Protein AF-A0A412XEL5-F1 (afdb_monomer_lite)

Sequence (150 aa):
MKSIFSIDGFTFKEAFLLFCLEKEIIESDLEYSKDENVHEGKEQWFIFWKKNINELLVQLVPTEKLSIEKLDKKILCSEIEEEIINLNTNWKYIVLQRCAEFMPYDWFCLNCIENKDAALFNKANPNLKLDQYSKDLTLNKIASFLNIEY

Radius of gyration: 16.28 Å; chains: 1; bounding box: 40×38×40 Å

Secondary structure (DSSP, 8-state):
-----EETTEEHHHHHHHHHHHHHHHHHHHHHTTTSTTHHHHHHHHHHHHHHHHHHHHHHSTTS---GGG--HHHHHHHHHHHTTTS---HHHHHHHHHHH--TT-HHHHHTS-SSSHHHHTTS-TT----HHHHHHHHHHHHHHHT---

Structure (mmCIF, N/CA/C/O backbone):
data_AF-A0A412XEL5-F1
#
_entry.id   AF-A0A412XEL5-F1
#
loop_
_atom_site.group_PDB
_atom_site.id
_atom_site.type_symbol
_atom_site.label_atom_id
_atom_site.label_alt_id
_atom_site.label_comp_id
_atom_site.label_asym_id
_atom_site.label_entity_id
_atom_site.label_seq_id
_atom_site.pdbx_PDB_ins_code
_atom_site.Cartn_x
_atom_site.Cartn_y
_atom_site.Cartn_z
_atom_site.occupancy
_atom_site.B_iso_or_equiv
_atom_site.auth_seq_id
_atom_site.auth_comp_id
_atom_site.auth_asym_id
_atom_site.auth_atom_id
_atom_site.pdbx_PDB_model_num
ATOM 1 N N . MET A 1 1 ? -22.627 12.944 18.133 1.00 31.97 1 MET A N 1
ATOM 2 C CA . MET A 1 1 ? -22.117 11.805 17.342 1.00 31.97 1 MET A CA 1
ATOM 3 C C . MET A 1 1 ? -21.017 12.356 16.456 1.00 31.97 1 MET A C 1
ATOM 5 O O . MET A 1 1 ? -21.300 13.269 15.691 1.00 31.97 1 MET A O 1
ATOM 9 N N . LYS A 1 2 ? -19.758 11.953 16.674 1.00 29.72 2 LYS A N 1
ATOM 10 C CA . LYS A 1 2 ? -18.619 12.469 15.900 1.00 29.72 2 LYS A CA 1
ATOM 11 C C . LYS A 1 2 ? -18.792 12.016 14.451 1.00 29.72 2 LYS A C 1
ATOM 13 O O . LYS A 1 2 ? -18.905 10.822 14.207 1.00 29.72 2 LYS A O 1
ATOM 18 N N . SER A 1 3 ? -18.858 12.978 13.536 1.00 35.22 3 SER A N 1
ATOM 19 C CA . SER A 1 3 ? -18.716 12.755 12.099 1.00 35.22 3 SER A CA 1
ATOM 20 C C . SER A 1 3 ? -17.398 12.019 11.884 1.00 35.22 3 SER A C 1
ATOM 22 O O . SER A 1 3 ? -16.337 12.623 12.027 1.00 35.22 3 SER A O 1
ATOM 24 N N . ILE A 1 4 ? -17.458 10.712 11.633 1.00 44.19 4 ILE A N 1
ATOM 25 C CA . ILE A 1 4 ? -16.297 9.957 11.177 1.00 44.19 4 ILE A CA 1
ATOM 26 C C . ILE A 1 4 ? -16.110 10.403 9.737 1.00 44.19 4 ILE A C 1
ATOM 28 O O . ILE A 1 4 ? -16.844 10.000 8.837 1.00 44.19 4 ILE A O 1
ATOM 32 N N . PHE A 1 5 ? -15.215 11.365 9.565 1.00 49.47 5 PHE A N 1
ATOM 33 C CA . PHE A 1 5 ? -14.766 11.802 8.262 1.00 49.47 5 PHE A CA 1
ATOM 34 C C . PHE A 1 5 ? -14.301 10.561 7.495 1.00 49.47 5 PHE A C 1
ATOM 36 O O . PHE A 1 5 ? -13.472 9.796 7.994 1.00 49.47 5 PHE A O 1
ATOM 43 N N . SER A 1 6 ? -14.921 10.323 6.342 1.00 53.69 6 SER A N 1
ATOM 44 C CA . SER A 1 6 ? -14.655 9.154 5.516 1.00 53.69 6 SER A CA 1
ATOM 45 C C . SER A 1 6 ? -14.038 9.564 4.189 1.00 53.69 6 SER A C 1
ATOM 47 O O . SER A 1 6 ? -14.316 10.649 3.677 1.00 53.69 6 SER A O 1
ATOM 49 N N . ILE A 1 7 ? -13.188 8.696 3.654 1.00 57.78 7 ILE A N 1
ATOM 50 C CA . ILE A 1 7 ? -12.596 8.813 2.323 1.00 57.78 7 ILE A CA 1
ATOM 51 C C . ILE A 1 7 ? -13.058 7.585 1.562 1.00 57.78 7 ILE A C 1
ATOM 53 O O . ILE A 1 7 ? -12.734 6.471 1.960 1.00 57.78 7 ILE A O 1
ATOM 57 N N . ASP A 1 8 ? -13.875 7.775 0.529 1.00 63.44 8 ASP A N 1
ATOM 58 C CA . ASP A 1 8 ? -14.404 6.683 -0.300 1.00 63.44 8 ASP A CA 1
ATOM 59 C C . ASP A 1 8 ? -15.040 5.528 0.505 1.00 63.44 8 ASP A C 1
ATOM 61 O O . ASP A 1 8 ? -14.931 4.358 0.150 1.00 63.44 8 ASP A O 1
ATOM 65 N N . GLY A 1 9 ? -15.711 5.858 1.616 1.00 69.00 9 GLY A N 1
ATOM 66 C CA . GLY A 1 9 ? -16.360 4.881 2.499 1.00 69.00 9 GLY A CA 1
ATOM 67 C C . GLY A 1 9 ? -15.462 4.276 3.585 1.00 69.00 9 GLY A C 1
ATOM 68 O O . GLY A 1 9 ?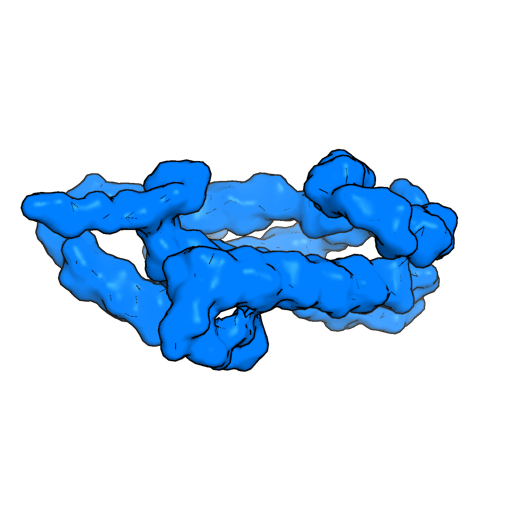 -15.974 3.541 4.424 1.00 69.00 9 GLY A O 1
ATOM 69 N N . PHE A 1 10 ? -14.174 4.624 3.625 1.00 76.56 10 PHE A N 1
ATOM 70 C CA . PHE A 1 10 ? -13.245 4.253 4.694 1.00 76.56 10 PHE A CA 1
ATOM 71 C C . PHE A 1 10 ? -13.187 5.300 5.793 1.00 76.56 10 PHE A C 1
ATOM 73 O O . PHE A 1 10 ? -13.214 6.498 5.524 1.00 76.56 10 PHE A O 1
ATOM 80 N N . THR A 1 11 ? -13.009 4.862 7.033 1.00 86.19 11 THR A N 1
ATOM 81 C CA . THR A 1 11 ? -12.502 5.721 8.105 1.00 86.19 11 THR A CA 1
ATOM 82 C C . THR A 1 11 ? -11.081 6.195 7.786 1.00 86.19 11 THR A C 1
ATOM 84 O O . THR A 1 11 ? -10.355 5.573 7.010 1.00 86.19 11 THR A O 1
ATOM 87 N N . PHE A 1 12 ? -10.633 7.280 8.420 1.00 87.38 12 PHE A N 1
ATOM 88 C CA . PHE A 1 12 ? -9.254 7.749 8.247 1.00 87.38 12 PHE A CA 1
ATOM 89 C C . PHE A 1 12 ? -8.203 6.689 8.577 1.00 87.38 12 PHE A C 1
ATOM 91 O O . PHE A 1 12 ? -7.226 6.575 7.847 1.00 87.38 12 PHE A O 1
ATOM 98 N N . LYS A 1 13 ? -8.406 5.880 9.622 1.00 89.00 13 LYS A N 1
ATOM 99 C CA . LYS A 1 13 ? -7.453 4.823 9.984 1.00 89.00 13 LYS A CA 1
ATOM 100 C C . LYS A 1 13 ? -7.381 3.737 8.922 1.00 89.00 13 LYS A C 1
ATOM 102 O O . LYS A 1 13 ? -6.284 3.325 8.558 1.00 89.00 13 LYS A O 1
ATOM 107 N N . GLU A 1 14 ? -8.525 3.315 8.387 1.00 90.25 14 GLU A N 1
ATOM 108 C CA . GLU A 1 14 ? -8.553 2.342 7.293 1.00 90.25 14 GLU A CA 1
ATOM 109 C C . GLU A 1 14 ? -7.921 2.913 6.018 1.00 90.25 14 GLU A C 1
ATOM 111 O O . GLU A 1 14 ? -7.159 2.212 5.360 1.00 90.25 14 GLU A O 1
ATOM 116 N N . ALA A 1 15 ? -8.157 4.192 5.704 1.00 90.38 15 ALA A N 1
ATOM 117 C CA . ALA A 1 15 ? -7.503 4.864 4.582 1.00 90.38 15 ALA A CA 1
ATOM 118 C C . ALA A 1 15 ? -5.978 4.950 4.778 1.00 90.38 15 ALA A C 1
ATOM 120 O O . ALA A 1 15 ? -5.213 4.675 3.859 1.00 90.38 15 ALA A O 1
ATOM 121 N N . PHE A 1 16 ? -5.514 5.272 5.989 1.00 93.19 16 PHE A N 1
ATOM 122 C CA . PHE A 1 16 ? -4.085 5.325 6.310 1.00 93.19 16 PHE A CA 1
ATOM 123 C C . PHE A 1 16 ? -3.439 3.946 6.230 1.00 93.19 16 PHE A C 1
AT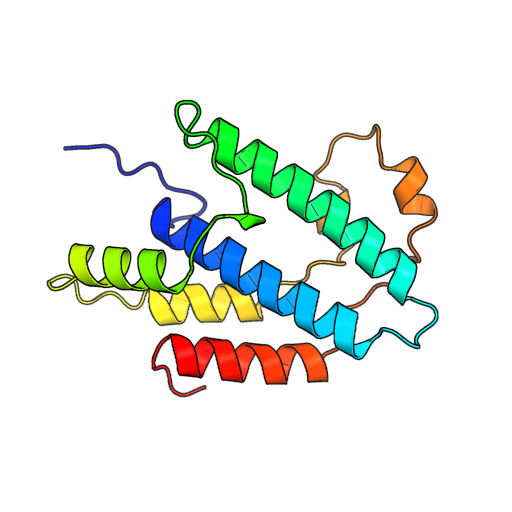OM 125 O O . PHE A 1 16 ? -2.330 3.817 5.712 1.00 93.19 16 PHE A O 1
ATOM 132 N N . LEU A 1 17 ? -4.138 2.911 6.698 1.00 95.75 17 LEU A N 1
ATOM 133 C CA . LEU A 1 17 ? -3.692 1.535 6.546 1.00 95.75 17 LEU A CA 1
ATOM 134 C C . LEU A 1 17 ? -3.610 1.153 5.066 1.00 95.75 17 LEU A C 1
ATOM 136 O O . LEU A 1 17 ? -2.600 0.588 4.655 1.00 95.75 17 LEU A O 1
ATOM 140 N N . LEU A 1 18 ? -4.621 1.495 4.265 1.00 94.81 18 LEU A N 1
ATOM 141 C CA . LEU A 1 18 ? -4.615 1.249 2.826 1.00 94.81 18 LEU A CA 1
ATOM 142 C C . LEU A 1 18 ? -3.399 1.904 2.158 1.00 94.81 18 LEU A C 1
ATOM 144 O O . LEU A 1 18 ? -2.680 1.214 1.443 1.00 94.81 18 LEU A O 1
ATOM 148 N N . PHE A 1 19 ? -3.086 3.167 2.468 1.00 94.75 19 PHE A N 1
ATOM 149 C CA . PHE A 1 19 ? -1.889 3.825 1.929 1.00 94.75 19 PHE A CA 1
ATOM 150 C C . PHE A 1 19 ? -0.595 3.089 2.299 1.00 94.75 19 PHE A C 1
ATOM 152 O O . PHE A 1 19 ? 0.297 2.959 1.463 1.00 94.75 19 PHE A O 1
ATOM 159 N N . CYS A 1 20 ? -0.473 2.571 3.525 1.00 97.50 20 CYS A N 1
ATOM 160 C CA . CYS A 1 20 ? 0.685 1.759 3.908 1.00 97.50 20 CYS A CA 1
ATOM 161 C C . CYS A 1 20 ? 0.806 0.483 3.064 1.00 97.50 20 CYS A C 1
ATOM 163 O O . CYS A 1 20 ? 1.909 0.098 2.689 1.00 97.50 20 CYS A O 1
ATOM 165 N N . LEU A 1 21 ? -0.311 -0.181 2.767 1.00 97.88 21 LEU A N 1
ATOM 166 C CA . LEU A 1 21 ? -0.318 -1.426 1.998 1.00 97.88 21 LEU A CA 1
ATOM 167 C C . LEU A 1 21 ? -0.084 -1.174 0.499 1.00 97.88 21 LEU A C 1
ATOM 169 O O . LEU A 1 21 ? 0.663 -1.911 -0.139 1.00 97.88 21 LEU A O 1
ATOM 173 N N . GLU A 1 22 ? -0.639 -0.095 -0.055 1.00 95.75 22 GLU A N 1
ATOM 174 C CA . GLU A 1 22 ? -0.349 0.371 -1.417 1.00 95.75 22 GLU A CA 1
ATOM 175 C C . GLU A 1 22 ? 1.132 0.727 -1.587 1.00 95.75 22 GLU A C 1
ATOM 177 O O . GLU A 1 22 ? 1.753 0.358 -2.587 1.00 95.75 22 GLU A O 1
ATOM 182 N N . LYS A 1 23 ? 1.726 1.382 -0.579 1.00 96.75 23 LYS A N 1
ATOM 183 C CA . LYS A 1 23 ? 3.164 1.654 -0.533 1.00 96.75 23 LYS A CA 1
ATOM 184 C C . LYS A 1 23 ? 3.976 0.359 -0.642 1.00 96.75 23 LYS A C 1
ATOM 186 O O . LYS A 1 23 ? 4.908 0.308 -1.438 1.00 96.75 23 LYS A O 1
ATOM 191 N N . GLU A 1 24 ? 3.604 -0.690 0.093 1.00 97.31 24 GLU A N 1
ATOM 192 C CA . GLU A 1 24 ? 4.298 -1.987 0.032 1.00 97.31 24 GLU A CA 1
ATOM 193 C C . GLU A 1 24 ? 4.215 -2.646 -1.348 1.00 97.31 24 GLU A C 1
ATOM 195 O O . GLU A 1 24 ? 5.192 -3.251 -1.791 1.00 97.31 24 GLU A O 1
ATOM 200 N N . ILE A 1 25 ? 3.086 -2.501 -2.050 1.00 97.19 25 ILE A N 1
ATOM 201 C CA . ILE A 1 25 ? 2.936 -2.977 -3.435 1.00 97.19 25 ILE A CA 1
ATOM 202 C C . ILE A 1 25 ? 3.938 -2.270 -4.350 1.00 97.19 25 ILE A C 1
ATOM 204 O O . ILE A 1 25 ? 4.634 -2.930 -5.120 1.00 97.19 25 ILE A O 1
ATOM 208 N N . ILE A 1 26 ? 4.048 -0.944 -4.244 1.00 95.56 26 ILE A N 1
ATOM 209 C CA . ILE A 1 26 ? 4.970 -0.155 -5.071 1.00 95.56 26 ILE A CA 1
ATOM 210 C C . ILE A 1 26 ? 6.428 -0.491 -4.736 1.00 95.56 26 ILE A C 1
ATOM 212 O O . ILE A 1 26 ? 7.233 -0.693 -5.640 1.00 95.56 26 ILE A O 1
ATOM 216 N N . GLU A 1 27 ? 6.783 -0.579 -3.453 1.00 96.75 27 GLU A N 1
ATOM 217 C CA . GLU A 1 27 ? 8.147 -0.906 -3.018 1.00 96.75 27 GLU A CA 1
ATOM 218 C C . GLU A 1 27 ? 8.573 -2.308 -3.461 1.00 96.75 27 GLU A C 1
ATOM 220 O O . GLU A 1 27 ? 9.700 -2.491 -3.927 1.00 96.75 27 GLU A O 1
ATOM 225 N N . SER A 1 28 ? 7.674 -3.294 -3.373 1.00 96.94 28 SER A N 1
ATOM 226 C CA . SER A 1 28 ? 7.966 -4.642 -3.862 1.00 96.94 28 SER A CA 1
ATOM 227 C C . SER A 1 28 ? 8.153 -4.676 -5.378 1.00 96.94 28 SER A C 1
ATOM 229 O O . SER A 1 28 ? 9.001 -5.422 -5.866 1.00 96.94 28 SER A O 1
ATOM 231 N N . ASP A 1 29 ? 7.374 -3.895 -6.126 1.00 95.75 29 ASP A N 1
ATOM 232 C CA . ASP A 1 29 ? 7.507 -3.808 -7.579 1.00 95.75 29 ASP A CA 1
ATOM 233 C C . ASP A 1 29 ? 8.804 -3.107 -8.003 1.00 95.75 29 ASP A C 1
ATOM 235 O O . ASP A 1 29 ? 9.475 -3.563 -8.928 1.00 95.75 29 ASP A O 1
ATOM 239 N N . LEU A 1 30 ? 9.204 -2.052 -7.287 1.00 95.12 30 LEU A N 1
ATOM 240 C CA . LEU A 1 30 ? 10.473 -1.358 -7.509 1.00 95.12 30 LEU A CA 1
ATOM 241 C C . LEU A 1 30 ? 11.680 -2.269 -7.296 1.00 95.12 30 LEU A C 1
ATOM 243 O O . LEU A 1 30 ? 12.597 -2.255 -8.116 1.00 95.12 30 LEU A O 1
ATOM 247 N N . GLU A 1 31 ? 11.679 -3.059 -6.219 1.00 96.25 31 GLU A N 1
ATOM 248 C CA . GLU A 1 31 ? 12.750 -4.025 -5.954 1.00 96.25 31 GLU A CA 1
ATOM 249 C C . GLU A 1 31 ? 12.792 -5.112 -7.032 1.00 96.25 31 GLU A C 1
ATOM 251 O O . GLU A 1 31 ? 13.871 -5.497 -7.484 1.00 96.25 31 GLU A O 1
ATOM 256 N N . TYR A 1 32 ? 11.623 -5.584 -7.475 1.00 94.50 32 TYR A N 1
ATOM 257 C CA . TYR A 1 32 ? 11.529 -6.591 -8.527 1.00 94.50 32 TYR A CA 1
ATOM 258 C C . TYR A 1 32 ? 12.075 -6.075 -9.863 1.00 94.50 32 TYR A C 1
ATOM 260 O O . TYR A 1 32 ? 12.805 -6.784 -10.551 1.00 94.50 32 TYR A O 1
ATOM 268 N N . SER A 1 33 ? 11.776 -4.822 -10.210 1.00 92.19 33 SER A N 1
ATOM 269 C CA . SER A 1 33 ? 12.141 -4.246 -11.502 1.00 92.19 33 SER A CA 1
ATOM 270 C C . SER A 1 33 ? 13.484 -3.507 -11.505 1.00 92.19 33 SER A C 1
ATOM 272 O O . SER A 1 33 ? 13.730 -2.749 -12.439 1.00 92.19 33 SER A O 1
ATOM 274 N N . LYS A 1 34 ? 14.332 -3.639 -10.477 1.00 93.00 34 LYS A N 1
ATOM 275 C CA . LYS A 1 34 ? 15.547 -2.812 -10.300 1.00 93.00 34 LYS A CA 1
ATOM 276 C C . LYS A 1 34 ? 16.548 -2.858 -11.457 1.00 93.00 34 LYS A C 1
ATOM 278 O O . LYS A 1 34 ? 17.227 -1.870 -11.719 1.00 93.00 34 LYS A O 1
ATOM 283 N N . ASP A 1 35 ? 16.604 -3.986 -12.158 1.00 89.62 35 ASP A N 1
ATOM 284 C CA . ASP A 1 35 ? 17.503 -4.207 -13.296 1.00 89.62 35 ASP A CA 1
ATOM 285 C C . ASP A 1 35 ? 16.804 -3.964 -14.651 1.00 89.62 35 ASP A C 1
ATOM 287 O O . ASP A 1 35 ? 17.396 -4.151 -15.717 1.00 89.62 35 ASP A O 1
ATOM 291 N N . GLU A 1 36 ? 15.535 -3.545 -14.634 1.00 86.94 36 GLU A N 1
ATOM 292 C CA . GLU A 1 36 ? 14.759 -3.247 -15.833 1.00 86.94 36 GLU A CA 1
ATOM 293 C C . GLU A 1 36 ? 14.914 -1.782 -16.257 1.00 86.94 36 GLU A C 1
ATOM 295 O O . GLU A 1 36 ? 15.019 -0.863 -15.444 1.00 86.94 36 GLU A O 1
ATOM 300 N N . ASN A 1 37 ? 14.809 -1.524 -17.561 1.00 84.81 37 ASN A N 1
ATOM 301 C CA . ASN A 1 37 ? 14.872 -0.172 -18.130 1.00 84.81 37 ASN A CA 1
ATOM 302 C C . ASN A 1 37 ? 13.696 0.747 -17.729 1.00 84.81 37 ASN A C 1
ATOM 304 O O . ASN A 1 37 ? 13.670 1.914 -18.121 1.00 84.81 37 ASN A O 1
ATOM 308 N N . VAL A 1 38 ? 12.716 0.228 -16.985 1.00 84.19 38 VAL A N 1
ATOM 309 C CA . VAL A 1 38 ? 11.555 0.969 -16.475 1.00 84.19 38 VAL A CA 1
ATOM 310 C C . VAL A 1 38 ? 11.721 1.438 -15.028 1.00 84.19 38 VAL A C 1
ATOM 312 O O . VAL A 1 38 ? 10.908 2.246 -14.576 1.00 84.19 38 VAL A O 1
ATOM 315 N N . HIS A 1 39 ? 12.752 0.970 -14.311 1.00 88.69 39 HIS A N 1
ATOM 316 C CA . HIS A 1 39 ? 12.923 1.216 -12.876 1.00 88.69 39 HIS A CA 1
ATOM 317 C C . HIS A 1 39 ? 12.917 2.704 -12.516 1.00 88.69 39 HIS A C 1
ATOM 319 O O . HIS A 1 39 ? 12.125 3.128 -11.680 1.00 88.69 39 HIS A O 1
ATOM 325 N N . GLU A 1 40 ? 13.726 3.513 -13.206 1.00 86.31 40 GLU A N 1
ATOM 326 C CA . GLU A 1 40 ? 13.818 4.959 -12.959 1.00 86.31 40 GLU A CA 1
ATOM 327 C C . GLU A 1 40 ? 12.447 5.640 -13.098 1.00 86.31 40 GLU A C 1
ATOM 329 O O . GLU A 1 40 ? 12.064 6.472 -12.278 1.00 86.31 40 GLU A O 1
ATOM 334 N N . GLY A 1 41 ? 11.655 5.241 -14.099 1.00 83.69 41 GLY A N 1
ATOM 335 C CA . GLY A 1 41 ? 10.303 5.764 -14.289 1.00 83.69 41 GLY A CA 1
ATOM 336 C C . GLY A 1 41 ? 9.360 5.395 -13.141 1.00 83.69 41 GLY A C 1
ATOM 337 O O . GLY A 1 41 ? 8.604 6.248 -12.672 1.00 83.69 41 GLY A O 1
ATOM 338 N N . LYS A 1 42 ? 9.423 4.147 -12.658 1.00 88.62 42 LYS A N 1
ATOM 339 C CA . LYS A 1 42 ? 8.640 3.693 -11.499 1.00 88.62 42 LYS A CA 1
ATOM 340 C C . LYS A 1 42 ? 9.057 4.421 -10.219 1.00 88.62 42 LYS A C 1
ATOM 342 O O . LYS A 1 42 ? 8.194 4.781 -9.420 1.00 88.62 42 LYS A O 1
ATOM 347 N N . GLU A 1 43 ? 10.351 4.674 -10.034 1.00 89.62 43 GLU A N 1
ATOM 348 C CA . GLU A 1 43 ? 10.887 5.362 -8.856 1.00 89.62 43 GLU A CA 1
ATOM 349 C C . GLU A 1 43 ? 10.434 6.829 -8.816 1.00 89.62 43 GLU A C 1
ATOM 351 O O . GLU A 1 43 ? 9.919 7.298 -7.798 1.00 89.62 43 GLU A O 1
ATOM 356 N N . GLN A 1 44 ? 10.520 7.537 -9.949 1.00 84.75 44 GLN A N 1
ATOM 357 C CA . GLN A 1 44 ? 9.998 8.902 -10.078 1.00 84.75 44 GLN A CA 1
ATOM 358 C C . GLN A 1 44 ? 8.491 8.961 -9.811 1.00 84.75 44 GLN A C 1
ATOM 360 O O . GLN A 1 44 ? 8.021 9.848 -9.090 1.00 84.75 44 GLN A O 1
ATOM 365 N N . TRP A 1 45 ? 7.733 7.992 -10.334 1.00 8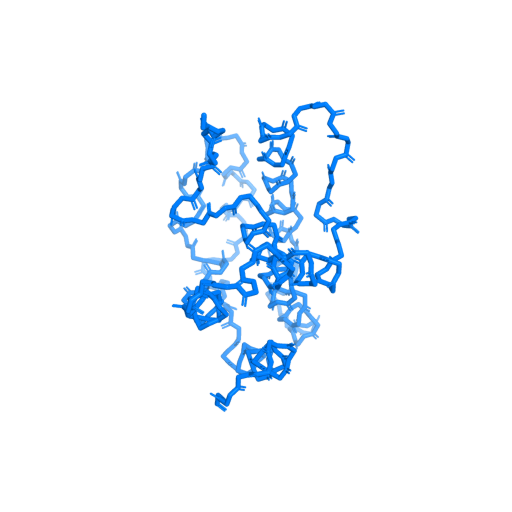6.12 45 TRP A N 1
ATOM 366 C CA . TRP A 1 45 ? 6.308 7.883 -10.038 1.00 86.12 45 TRP A CA 1
ATOM 367 C C . TRP A 1 45 ? 6.063 7.693 -8.535 1.00 86.12 45 TRP A C 1
ATOM 369 O O . TRP A 1 45 ? 5.216 8.375 -7.961 1.00 86.12 45 TRP A O 1
ATOM 379 N N . PHE A 1 46 ? 6.834 6.833 -7.863 1.00 90.69 46 PHE A N 1
ATOM 380 C CA . PHE A 1 46 ? 6.665 6.577 -6.432 1.00 90.69 46 PHE A CA 1
ATOM 381 C C . PHE A 1 46 ? 6.983 7.800 -5.567 1.00 90.69 46 PHE A C 1
ATOM 383 O O . PHE A 1 46 ? 6.235 8.109 -4.639 1.00 90.69 46 PHE A O 1
ATOM 390 N N . ILE A 1 47 ? 8.049 8.545 -5.882 1.00 88.69 47 ILE A N 1
ATOM 391 C CA . ILE A 1 47 ? 8.372 9.816 -5.209 1.00 88.69 47 ILE A CA 1
ATOM 392 C C . ILE A 1 47 ? 7.179 10.771 -5.282 1.00 88.69 47 ILE A C 1
ATOM 394 O O . ILE A 1 47 ? 6.789 11.386 -4.285 1.00 88.69 47 ILE A O 1
ATOM 398 N N . PHE A 1 48 ? 6.584 10.868 -6.464 1.00 83.88 48 PHE A N 1
ATOM 399 C CA . PHE A 1 48 ? 5.442 11.723 -6.709 1.00 83.88 48 PHE A CA 1
ATOM 400 C C . PHE A 1 48 ? 4.176 11.242 -5.980 1.00 83.88 48 PHE A C 1
ATOM 402 O O . PHE A 1 48 ? 3.518 12.036 -5.307 1.00 83.88 48 PHE A O 1
ATOM 409 N N . TRP A 1 49 ? 3.872 9.943 -6.020 1.00 88.81 49 TRP A N 1
ATOM 410 C CA . TRP A 1 49 ? 2.770 9.361 -5.252 1.00 88.81 49 TRP A CA 1
ATOM 411 C C . TRP A 1 49 ? 2.915 9.661 -3.757 1.00 88.81 49 TRP A C 1
ATOM 413 O O . TRP A 1 49 ? 1.980 10.164 -3.136 1.00 88.81 49 TRP A O 1
ATOM 423 N N . LYS A 1 50 ? 4.118 9.487 -3.189 1.00 91.12 50 LYS A N 1
ATOM 424 C CA . LYS A 1 50 ? 4.385 9.817 -1.781 1.00 91.12 50 LYS A CA 1
ATOM 425 C C . LYS A 1 50 ? 4.125 11.285 -1.470 1.00 91.12 50 LYS A C 1
ATOM 427 O O . LYS A 1 50 ? 3.592 11.591 -0.405 1.00 91.12 50 LYS A O 1
ATOM 432 N N . LYS A 1 51 ? 4.494 12.201 -2.370 1.00 87.38 51 LYS A N 1
ATOM 433 C CA . LYS A 1 51 ? 4.205 13.633 -2.217 1.00 87.38 51 LYS A CA 1
ATOM 434 C C . LYS A 1 51 ? 2.696 13.879 -2.134 1.00 87.38 51 LYS A C 1
ATOM 436 O O . LYS A 1 51 ? 2.262 14.493 -1.165 1.00 87.38 51 LYS A O 1
ATOM 441 N N . ASN A 1 52 ? 1.911 13.334 -3.063 1.00 85.06 52 ASN A N 1
ATOM 442 C CA . ASN A 1 52 ? 0.454 13.507 -3.066 1.00 85.06 52 ASN A CA 1
ATOM 443 C C . ASN A 1 52 ? -0.207 12.914 -1.819 1.00 85.06 52 ASN A C 1
ATOM 445 O O . ASN A 1 52 ? -1.052 13.562 -1.207 1.00 85.06 52 ASN A O 1
ATOM 449 N N . ILE A 1 53 ? 0.199 11.710 -1.402 1.00 88.81 53 ILE A N 1
ATOM 450 C CA . ILE A 1 53 ? -0.326 11.096 -0.177 1.00 88.81 53 ILE A CA 1
ATOM 451 C C . ILE A 1 53 ? 0.033 11.941 1.044 1.00 88.81 53 ILE A C 1
ATOM 453 O O . ILE A 1 53 ? -0.821 12.176 1.890 1.00 88.81 53 ILE A O 1
ATOM 457 N N . ASN A 1 54 ? 1.258 12.463 1.138 1.00 90.56 54 ASN A N 1
ATOM 458 C CA . ASN A 1 54 ? 1.636 13.356 2.234 1.00 90.56 54 ASN A CA 1
ATOM 459 C C . ASN A 1 54 ? 0.812 14.657 2.240 1.00 90.56 54 ASN A C 1
ATOM 461 O O . ASN A 1 54 ? 0.403 15.105 3.308 1.00 90.56 54 ASN A O 1
ATOM 465 N N . GLU A 1 55 ? 0.547 15.255 1.076 1.00 86.94 55 GLU A N 1
ATOM 466 C CA . GLU A 1 55 ? -0.324 16.434 0.959 1.00 86.94 55 GLU A CA 1
ATOM 467 C C . GLU A 1 55 ? -1.756 16.118 1.412 1.00 86.94 55 GLU A C 1
ATOM 469 O O . GLU A 1 55 ? -2.337 16.884 2.184 1.00 86.94 55 GLU A O 1
ATOM 474 N N . LEU A 1 56 ? -2.291 14.960 1.017 1.00 86.06 56 LEU A N 1
ATOM 475 C CA . LEU A 1 56 ? -3.594 14.481 1.466 1.00 86.06 56 LEU A CA 1
ATOM 476 C C . LEU A 1 56 ? -3.617 14.255 2.987 1.00 86.06 56 LEU A C 1
ATOM 478 O O . LEU A 1 56 ? -4.516 14.750 3.658 1.00 86.06 56 LEU A O 1
ATOM 482 N N . LEU A 1 57 ? -2.611 13.591 3.563 1.00 88.00 57 LEU A N 1
ATOM 483 C CA . LEU A 1 57 ? -2.506 13.378 5.014 1.00 88.00 57 LEU A CA 1
ATOM 484 C C . LEU A 1 57 ? -2.536 14.700 5.796 1.00 88.00 57 LEU A C 1
ATOM 486 O O . LEU A 1 57 ? -3.231 14.800 6.806 1.00 88.00 57 LEU A O 1
ATOM 490 N N . VAL A 1 58 ? -1.835 15.729 5.306 1.00 87.62 58 VAL A N 1
ATOM 491 C CA . VAL A 1 58 ? -1.852 17.073 5.905 1.00 87.62 58 VAL A CA 1
ATOM 492 C C . VAL A 1 58 ? -3.237 17.714 5.808 1.00 87.62 58 VAL A C 1
ATOM 494 O O . VAL A 1 58 ? -3.659 18.382 6.745 1.00 87.62 58 VAL A O 1
ATOM 497 N N . GLN A 1 59 ? -3.969 17.526 4.711 1.00 85.06 59 GLN A N 1
ATOM 498 C CA . GLN A 1 59 ? -5.332 18.059 4.588 1.00 85.06 59 GLN A CA 1
ATOM 499 C C . GLN A 1 59 ? -6.316 17.364 5.537 1.00 85.06 59 GLN A C 1
ATOM 501 O O . GLN A 1 59 ? -7.198 18.016 6.095 1.00 85.06 59 GLN A O 1
ATOM 506 N N . LEU A 1 60 ? -6.158 16.054 5.732 1.00 83.12 60 LEU A N 1
ATOM 507 C CA . LEU A 1 60 ? -7.039 15.246 6.575 1.00 83.12 60 LEU A CA 1
ATOM 508 C C . LEU A 1 60 ? -6.792 15.478 8.067 1.00 83.12 60 LEU A C 1
ATOM 510 O O . LEU A 1 60 ? -7.742 15.512 8.849 1.00 83.12 60 LEU A O 1
ATOM 514 N N . VAL A 1 61 ? -5.528 15.662 8.464 1.00 84.50 61 VAL A N 1
ATOM 515 C CA . VAL A 1 61 ? -5.135 15.895 9.862 1.00 84.50 61 VAL A CA 1
ATOM 516 C C . VAL A 1 61 ? -4.124 17.052 9.952 1.00 84.50 61 VAL A C 1
ATOM 518 O O . VAL A 1 61 ? -2.950 16.835 10.252 1.00 84.50 61 VAL A O 1
ATOM 521 N N . PRO A 1 62 ? -4.552 18.316 9.743 1.00 77.75 62 PRO A N 1
ATOM 522 C CA . PRO A 1 62 ? -3.638 19.464 9.618 1.00 77.75 62 PRO A CA 1
ATOM 523 C C . PRO A 1 62 ? -2.792 19.755 10.856 1.00 77.75 62 PRO A C 1
ATOM 525 O O . PRO A 1 62 ? -1.752 20.407 10.777 1.00 77.75 62 PRO A O 1
ATOM 528 N N . THR A 1 63 ? -3.259 19.311 12.020 1.00 77.81 63 THR A N 1
ATOM 529 C CA . THR A 1 63 ? -2.590 19.509 13.307 1.00 77.81 63 THR A CA 1
ATOM 530 C C . THR A 1 63 ? -1.447 18.531 13.542 1.00 77.81 63 THR A C 1
ATOM 532 O O . THR A 1 63 ? -0.627 18.761 14.430 1.00 77.81 63 THR A O 1
ATOM 535 N N . GLU A 1 64 ? -1.375 17.450 12.769 1.00 75.81 64 GLU A N 1
ATOM 536 C CA . GLU A 1 64 ? -0.356 16.424 12.915 1.00 75.81 64 GLU A CA 1
ATOM 537 C C . GLU A 1 64 ? 0.628 16.481 11.750 1.00 75.81 64 GLU A C 1
ATOM 539 O O . GLU A 1 64 ? 0.262 16.582 10.581 1.00 75.81 64 GLU A O 1
ATOM 544 N N . LYS A 1 65 ? 1.923 16.377 12.057 1.00 77.69 65 LYS A N 1
ATOM 545 C CA . LYS A 1 65 ? 2.968 16.282 11.031 1.00 77.69 65 LYS A CA 1
ATOM 546 C C . LYS A 1 65 ? 3.100 14.834 10.547 1.00 77.69 65 LYS A C 1
ATOM 548 O O . LYS A 1 65 ? 4.166 14.221 10.695 1.00 77.69 65 LYS A O 1
ATOM 553 N N . LEU A 1 66 ? 1.995 14.297 10.030 1.00 85.69 66 LEU A N 1
ATOM 554 C CA . LEU A 1 66 ? 1.921 12.958 9.457 1.00 85.69 66 LEU A CA 1
ATOM 555 C C . LEU A 1 66 ? 2.695 12.893 8.142 1.00 85.69 66 LEU A C 1
ATOM 557 O O . LEU A 1 66 ? 2.833 13.870 7.408 1.00 85.69 66 LEU A O 1
ATOM 561 N N . SER A 1 67 ? 3.240 11.714 7.875 1.00 91.94 67 SER A N 1
ATOM 562 C CA . SER A 1 67 ? 3.834 11.370 6.594 1.00 91.94 67 SER A CA 1
ATOM 563 C C . SER A 1 67 ? 3.676 9.877 6.374 1.00 91.94 67 SER A C 1
ATOM 565 O O . SER A 1 67 ? 3.778 9.115 7.334 1.00 91.94 67 SER A O 1
ATOM 567 N N . ILE A 1 68 ? 3.494 9.466 5.122 1.00 93.88 68 ILE A N 1
ATOM 568 C CA . ILE A 1 68 ? 3.396 8.059 4.726 1.00 93.88 68 ILE A CA 1
ATOM 569 C C . ILE A 1 68 ? 4.598 7.227 5.199 1.00 93.88 68 ILE A C 1
ATOM 571 O O . ILE A 1 68 ? 4.452 6.061 5.534 1.00 93.88 68 ILE A O 1
ATOM 575 N N . GLU A 1 69 ? 5.779 7.839 5.322 1.00 94.56 69 GLU A N 1
ATOM 576 C CA . GLU A 1 69 ? 6.992 7.173 5.822 1.00 94.56 69 GLU A CA 1
ATOM 577 C C . GLU A 1 69 ? 6.975 6.907 7.335 1.00 94.56 69 GLU A C 1
ATOM 579 O O . GLU A 1 69 ? 7.805 6.162 7.845 1.00 94.56 69 GLU A O 1
ATOM 584 N N . LYS A 1 70 ? 6.064 7.552 8.068 1.00 93.38 70 LYS A N 1
ATOM 585 C CA . LYS A 1 70 ? 5.948 7.454 9.528 1.00 93.38 70 LYS A CA 1
ATOM 586 C C . LYS A 1 70 ? 4.729 6.665 9.984 1.00 93.38 70 LYS A C 1
ATOM 588 O O . LYS A 1 70 ? 4.597 6.426 11.181 1.00 93.38 70 LYS A O 1
ATOM 593 N N . LEU A 1 71 ? 3.823 6.327 9.070 1.00 94.12 71 LEU A N 1
ATOM 594 C CA . LEU A 1 71 ? 2.671 5.504 9.399 1.00 94.12 71 LEU A CA 1
ATOM 595 C C . LEU A 1 71 ? 3.134 4.075 9.701 1.00 94.12 71 LEU A C 1
ATOM 597 O O . LEU A 1 71 ? 3.988 3.526 9.008 1.00 94.12 71 LEU A O 1
ATOM 601 N N . ASP A 1 72 ? 2.550 3.473 10.734 1.00 95.12 72 ASP A N 1
ATOM 602 C CA . ASP A 1 72 ? 2.815 2.090 11.116 1.00 95.12 72 ASP A CA 1
ATOM 603 C C . ASP A 1 72 ? 1.553 1.260 10.885 1.00 95.12 72 ASP A C 1
ATOM 605 O O . ASP A 1 72 ? 0.548 1.404 11.586 1.00 95.12 72 ASP A O 1
ATOM 609 N N . LYS A 1 73 ? 1.606 0.371 9.888 1.00 96.31 73 LYS A N 1
ATOM 610 C CA . LYS A 1 73 ? 0.467 -0.480 9.532 1.00 96.31 73 LYS A CA 1
ATOM 611 C C . LYS A 1 73 ? 0.020 -1.399 10.669 1.00 96.31 73 LYS A C 1
ATOM 613 O O . LYS A 1 73 ? -1.160 -1.725 10.732 1.00 96.31 73 LYS A O 1
ATOM 618 N N . LYS A 1 74 ? 0.924 -1.828 11.562 1.00 96.69 74 LYS A N 1
ATOM 619 C CA . LYS A 1 74 ? 0.576 -2.709 12.687 1.00 96.69 74 LYS A CA 1
ATOM 620 C C . LYS A 1 74 ? -0.226 -1.943 13.724 1.00 96.69 74 LYS A C 1
ATOM 622 O O . LYS A 1 74 ? -1.262 -2.443 14.140 1.00 96.69 74 LYS A O 1
ATOM 627 N N . ILE A 1 75 ? 0.226 -0.735 14.072 1.00 95.69 75 ILE A N 1
ATOM 628 C CA . ILE A 1 75 ? -0.486 0.152 15.003 1.00 95.69 75 ILE A CA 1
ATOM 629 C C . ILE A 1 75 ? -1.863 0.504 14.436 1.00 95.69 75 ILE A C 1
ATOM 631 O O . ILE A 1 75 ? -2.869 0.336 15.117 1.00 95.69 75 ILE A O 1
ATOM 635 N N . LEU A 1 76 ? -1.927 0.912 13.165 1.00 94.62 76 LEU A N 1
ATOM 636 C CA . LEU A 1 76 ? -3.197 1.231 12.506 1.00 94.62 76 LEU A CA 1
ATOM 637 C C . LEU A 1 76 ? -4.149 0.029 12.491 1.00 94.62 76 LEU A C 1
ATOM 639 O O . LEU A 1 76 ? -5.321 0.176 12.819 1.00 94.62 76 LEU A O 1
ATOM 643 N N . CYS A 1 77 ? -3.653 -1.165 12.155 1.00 94.62 77 CYS A N 1
ATOM 644 C CA . CYS A 1 77 ? -4.462 -2.382 12.147 1.00 94.62 77 CYS A CA 1
ATOM 645 C C . CYS A 1 77 ? -4.993 -2.726 13.544 1.00 94.62 77 CYS A C 1
ATOM 647 O O . CYS A 1 77 ? -6.182 -3.005 13.667 1.00 94.62 77 CYS A O 1
ATOM 649 N N . SER A 1 78 ? -4.158 -2.670 14.591 1.00 93.44 78 SER A N 1
ATOM 650 C CA . SER A 1 78 ? -4.612 -2.941 15.962 1.00 93.44 78 SER A CA 1
ATOM 651 C C . SER A 1 78 ? -5.630 -1.912 16.444 1.00 93.44 78 SER A C 1
ATOM 653 O O . SER A 1 78 ? -6.628 -2.277 17.053 1.00 93.44 78 SER A O 1
ATOM 655 N N . GLU A 1 79 ? -5.421 -0.632 16.131 1.00 92.56 79 GLU A N 1
ATOM 656 C CA . GLU A 1 79 ? -6.363 0.423 16.499 1.00 92.56 79 GLU A CA 1
ATOM 657 C C . GLU A 1 79 ? -7.713 0.269 15.795 1.00 92.56 79 GLU A C 1
ATOM 659 O O . GLU A 1 79 ? -8.750 0.493 16.414 1.00 92.56 79 GLU A O 1
ATOM 664 N N . ILE A 1 80 ? -7.712 -0.114 14.512 1.00 91.38 80 ILE A N 1
ATOM 665 C CA . ILE A 1 80 ? -8.948 -0.441 13.800 1.00 91.38 80 ILE A CA 1
ATOM 666 C C . ILE A 1 80 ? -9.605 -1.624 14.506 1.00 91.38 80 ILE A C 1
ATOM 668 O O . ILE A 1 80 ? -10.738 -1.487 14.942 1.00 91.38 80 ILE A O 1
ATOM 672 N N . GLU A 1 81 ? -8.901 -2.743 14.706 1.00 90.88 81 GLU A N 1
ATOM 673 C CA . GLU A 1 81 ? -9.447 -3.926 15.388 1.00 90.88 81 GLU A CA 1
ATOM 674 C C . GLU A 1 81 ? -10.103 -3.585 16.730 1.00 90.88 81 GLU A C 1
ATOM 676 O O . GLU A 1 81 ? -11.212 -4.054 16.978 1.00 90.88 81 GLU A O 1
ATOM 681 N N . GLU A 1 82 ? -9.476 -2.728 17.542 1.00 88.12 82 GLU A N 1
ATOM 682 C CA . GLU A 1 82 ? -10.006 -2.240 18.821 1.00 88.12 82 GLU A CA 1
ATOM 683 C C . GLU A 1 82 ? -11.316 -1.442 18.687 1.00 88.12 82 GLU A C 1
ATOM 685 O O . GLU A 1 82 ? -12.219 -1.581 19.518 1.00 88.12 82 GLU A O 1
ATOM 690 N N . GLU A 1 83 ? -11.465 -0.635 17.635 1.00 85.19 83 GLU A N 1
ATOM 691 C CA . GLU A 1 83 ? -12.655 0.195 17.400 1.00 85.19 83 GLU A CA 1
ATOM 692 C C . GLU A 1 83 ? -13.883 -0.612 16.947 1.00 85.19 83 GLU A C 1
ATOM 694 O O . GLU A 1 83 ? -15.025 -0.220 17.202 1.00 85.19 83 GLU A O 1
ATOM 699 N N . ILE A 1 84 ? -13.663 -1.760 16.308 1.00 82.06 84 ILE A N 1
ATOM 700 C CA . ILE A 1 84 ? -14.701 -2.606 15.689 1.00 82.06 84 ILE A CA 1
ATOM 701 C C . ILE A 1 84 ? -14.864 -3.969 16.375 1.00 82.06 84 ILE A C 1
ATOM 703 O O . ILE A 1 84 ? -15.601 -4.800 15.850 1.00 82.06 84 ILE A O 1
ATOM 707 N N . ILE A 1 85 ? -14.304 -4.187 17.579 1.00 68.69 85 ILE A N 1
ATOM 708 C CA . ILE A 1 85 ? -14.431 -5.440 18.373 1.00 68.69 85 ILE A CA 1
ATOM 709 C C . ILE A 1 85 ? -15.884 -5.961 18.465 1.00 68.69 85 ILE A C 1
ATOM 711 O O . ILE A 1 85 ? -16.107 -7.155 18.643 1.00 68.69 85 ILE A O 1
ATOM 715 N N . ASN A 1 86 ? -16.888 -5.093 18.296 1.00 58.03 86 ASN A N 1
ATOM 716 C CA . ASN A 1 86 ? -18.309 -5.439 18.392 1.00 58.03 86 ASN A CA 1
ATOM 717 C C . ASN A 1 86 ? -19.122 -5.209 17.105 1.00 58.03 86 ASN A C 1
ATOM 719 O O . ASN A 1 86 ? -20.347 -5.338 17.117 1.00 58.03 86 ASN A O 1
ATOM 723 N N . LEU A 1 87 ? -18.470 -4.851 16.000 1.00 64.56 87 LEU A N 1
ATOM 724 C CA . LEU A 1 87 ? -19.107 -4.636 14.708 1.00 64.56 87 LEU A CA 1
ATOM 725 C C . LEU A 1 87 ? -18.647 -5.771 13.791 1.00 64.56 87 LEU A C 1
ATOM 727 O O . LEU A 1 87 ? -17.468 -5.884 13.484 1.00 64.56 87 LEU A O 1
ATOM 731 N N . ASN A 1 88 ? -19.569 -6.641 13.375 1.00 60.19 88 ASN A N 1
ATOM 732 C CA . ASN A 1 88 ? -19.279 -7.716 12.424 1.00 60.19 88 ASN A CA 1
ATOM 733 C C . ASN A 1 88 ? -18.998 -7.106 11.036 1.00 60.19 88 ASN A C 1
ATOM 735 O O . ASN A 1 88 ? -19.898 -7.012 10.200 1.00 60.19 88 ASN A O 1
ATOM 739 N N . THR A 1 89 ? -17.786 -6.582 10.837 1.00 75.69 89 THR A N 1
ATOM 740 C CA . THR A 1 89 ? -17.372 -5.839 9.643 1.00 75.69 89 THR A CA 1
ATOM 741 C C . THR A 1 89 ? -16.358 -6.643 8.837 1.00 75.69 89 THR A C 1
ATOM 743 O O . THR A 1 89 ? -15.394 -7.193 9.362 1.00 75.69 89 THR A O 1
ATOM 746 N N . ASN A 1 90 ? -16.534 -6.655 7.516 1.00 86.31 90 ASN A N 1
ATOM 747 C CA . ASN A 1 90 ? -15.605 -7.289 6.575 1.00 86.31 90 ASN A CA 1
ATOM 748 C C . ASN A 1 90 ? -14.483 -6.335 6.131 1.00 86.31 90 ASN A C 1
ATOM 750 O O . ASN A 1 90 ? -13.961 -6.460 5.026 1.00 86.31 90 ASN A O 1
ATOM 754 N N . TRP A 1 91 ? -14.118 -5.360 6.965 1.00 88.56 91 TRP A N 1
ATOM 755 C CA . TRP A 1 91 ? -13.210 -4.267 6.600 1.00 88.56 91 TRP A CA 1
ATOM 756 C C . TRP A 1 91 ? -11.862 -4.767 6.061 1.00 88.56 91 TRP A C 1
ATOM 758 O O . TRP A 1 91 ? -11.364 -4.236 5.076 1.00 88.56 91 TRP A O 1
ATOM 768 N N . LYS A 1 92 ? -11.313 -5.849 6.630 1.00 92.25 92 LYS A N 1
ATOM 769 C CA . LYS A 1 92 ? -10.053 -6.451 6.172 1.00 92.25 92 LYS A CA 1
ATOM 770 C C . LYS A 1 92 ? -10.142 -6.938 4.728 1.00 92.25 92 LYS A C 1
ATOM 772 O O . LYS A 1 92 ? -9.225 -6.708 3.947 1.00 92.25 92 LYS A O 1
ATOM 777 N N . TYR A 1 93 ? -11.256 -7.580 4.369 1.00 92.12 93 TYR A N 1
ATOM 778 C CA . TYR A 1 93 ? -11.502 -8.037 3.001 1.00 92.12 93 TYR A CA 1
ATOM 779 C C . TYR A 1 93 ? -11.663 -6.854 2.052 1.00 92.12 93 TYR A C 1
ATOM 781 O O . TYR A 1 93 ? -11.129 -6.893 0.950 1.00 92.12 93 TYR A O 1
ATOM 789 N N . ILE A 1 94 ? -12.338 -5.787 2.491 1.00 91.25 94 ILE A N 1
ATOM 790 C CA . ILE A 1 94 ? -12.479 -4.558 1.702 1.00 91.25 94 ILE A CA 1
ATOM 791 C C . ILE A 1 94 ? -11.095 -3.933 1.460 1.00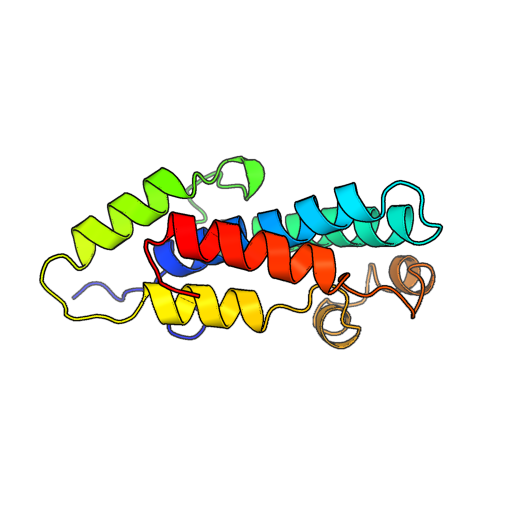 91.25 94 ILE A C 1
ATOM 793 O O . ILE A 1 94 ? -10.759 -3.631 0.320 1.00 91.25 94 ILE A O 1
ATOM 797 N N . VAL A 1 95 ? -10.254 -3.801 2.491 1.00 93.00 95 VAL A N 1
ATOM 798 C CA . VAL A 1 95 ? -8.878 -3.286 2.360 1.00 93.00 95 VAL A CA 1
ATOM 799 C C . VAL A 1 95 ? -8.047 -4.150 1.405 1.00 93.00 95 VAL A C 1
ATOM 801 O O . VAL A 1 95 ? -7.396 -3.615 0.506 1.00 93.00 95 VAL A O 1
ATOM 804 N N . LEU A 1 96 ? -8.098 -5.480 1.546 1.00 95.31 96 LEU A N 1
ATOM 805 C CA . LEU A 1 96 ? -7.393 -6.405 0.654 1.00 95.31 96 LEU A CA 1
ATOM 806 C C . LEU A 1 96 ? -7.886 -6.292 -0.796 1.00 95.31 96 LEU A C 1
ATOM 808 O O . LEU A 1 96 ? -7.076 -6.263 -1.720 1.00 95.31 96 LEU A O 1
ATOM 812 N N . GLN A 1 97 ? -9.199 -6.179 -1.006 1.00 94.06 97 GLN A N 1
ATOM 813 C CA . GLN A 1 97 ? -9.779 -5.987 -2.331 1.00 94.06 97 GLN A CA 1
ATOM 814 C C . GLN A 1 97 ? -9.287 -4.684 -2.970 1.00 94.06 97 GLN A C 1
ATOM 816 O O . GLN A 1 97 ? -8.888 -4.690 -4.133 1.00 94.06 97 GLN A O 1
ATOM 821 N N . ARG A 1 98 ? -9.236 -3.579 -2.215 1.00 93.12 98 ARG A N 1
ATOM 822 C CA . ARG A 1 98 ? -8.691 -2.309 -2.721 1.00 93.12 98 ARG A CA 1
ATOM 823 C C . ARG A 1 98 ? -7.220 -2.427 -3.103 1.00 93.12 98 ARG A C 1
ATOM 825 O O . ARG A 1 98 ? -6.833 -1.928 -4.154 1.00 93.12 98 ARG A O 1
ATOM 832 N N . CYS A 1 99 ? -6.426 -3.158 -2.321 1.00 94.44 99 CYS A N 1
ATOM 833 C CA . CYS A 1 99 ? -5.043 -3.478 -2.682 1.00 94.44 99 CYS A CA 1
ATOM 834 C C . CYS A 1 99 ? -4.966 -4.287 -3.992 1.00 94.44 99 CYS A C 1
ATOM 836 O O . CYS A 1 99 ? -4.108 -4.028 -4.835 1.00 94.44 99 CYS A O 1
ATOM 838 N N . ALA A 1 100 ? -5.869 -5.249 -4.200 1.00 93.75 100 ALA A N 1
ATOM 839 C CA . ALA A 1 100 ? -5.916 -6.045 -5.428 1.00 93.75 100 ALA A CA 1
ATOM 840 C C . ALA A 1 100 ? -6.329 -5.213 -6.657 1.00 93.75 100 ALA A C 1
ATOM 842 O O . ALA A 1 100 ? -5.812 -5.429 -7.755 1.00 93.75 100 ALA A O 1
ATOM 843 N N . GLU A 1 101 ? -7.203 -4.225 -6.478 1.00 91.62 101 GLU A N 1
ATOM 844 C CA . GLU A 1 101 ? -7.632 -3.278 -7.515 1.00 91.62 101 GLU A CA 1
ATOM 845 C C . GLU A 1 101 ? -6.609 -2.158 -7.773 1.00 91.62 101 GLU A C 1
ATOM 847 O O . GLU A 1 101 ? -6.717 -1.447 -8.771 1.00 91.62 101 GLU A O 1
ATOM 852 N N . PHE A 1 102 ? -5.602 -2.001 -6.910 1.00 90.44 102 PHE A N 1
ATOM 853 C CA . PHE A 1 102 ? -4.623 -0.927 -7.016 1.00 90.44 102 PHE A CA 1
ATOM 854 C C . PHE A 1 102 ? -3.747 -1.070 -8.273 1.00 90.44 102 PHE A C 1
ATOM 856 O O . PHE A 1 102 ? -3.150 -2.124 -8.540 1.00 90.44 102 PHE A O 1
ATOM 863 N N . MET A 1 103 ? -3.678 0.010 -9.056 1.00 85.25 103 MET A N 1
ATOM 864 C CA . MET A 1 103 ? -2.922 0.117 -10.307 1.00 85.25 103 MET A CA 1
ATOM 865 C C . MET A 1 103 ? -2.130 1.436 -10.311 1.00 85.25 103 MET A C 1
ATOM 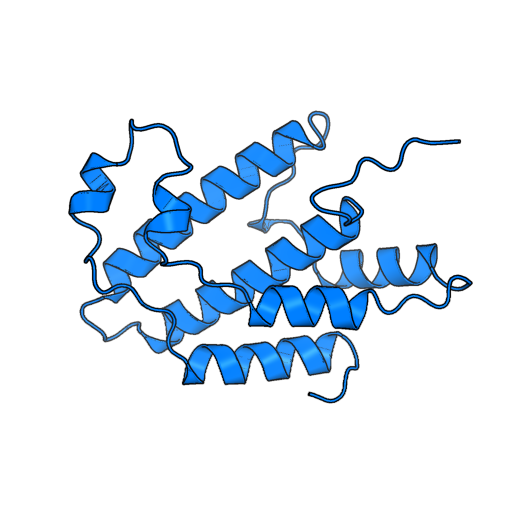867 O O . MET A 1 103 ? -2.591 2.421 -10.884 1.00 85.25 103 MET A O 1
ATOM 871 N N . PRO A 1 104 ? -0.949 1.488 -9.663 1.00 81.31 104 PRO A N 1
ATOM 872 C CA . PRO A 1 104 ? -0.230 2.741 -9.425 1.00 81.31 104 PRO A CA 1
ATOM 873 C C . PRO A 1 104 ? 0.150 3.452 -10.731 1.00 81.31 104 PRO A C 1
ATOM 875 O O . PRO A 1 104 ? -0.050 4.650 -10.882 1.00 81.31 104 PRO A O 1
ATOM 878 N N . TYR A 1 105 ? 0.632 2.718 -11.730 1.00 80.69 105 TYR A N 1
ATOM 879 C CA . TYR A 1 105 ? 1.199 3.323 -12.939 1.00 80.69 105 TYR A CA 1
ATOM 880 C C . TYR A 1 105 ? 0.192 3.604 -14.062 1.00 80.69 105 TYR A C 1
ATOM 882 O O . TYR A 1 105 ? 0.607 3.878 -15.187 1.00 80.69 105 TYR A O 1
ATOM 890 N N . ASP A 1 106 ? -1.116 3.525 -13.800 1.00 68.50 106 ASP A N 1
ATOM 891 C CA . ASP A 1 106 ? -2.106 3.829 -14.833 1.00 68.50 106 ASP A CA 1
ATOM 892 C C . ASP A 1 106 ? -2.101 5.334 -15.172 1.00 68.50 106 ASP A C 1
ATOM 894 O O . ASP A 1 106 ? -2.108 6.204 -14.297 1.00 68.50 106 ASP A O 1
ATOM 898 N N . TRP A 1 107 ? -2.119 5.647 -16.470 1.00 53.56 107 TRP A N 1
ATOM 899 C CA . TRP A 1 107 ? -2.176 7.007 -17.009 1.00 53.56 107 TRP A CA 1
ATOM 900 C C . TRP A 1 107 ? -3.382 7.793 -16.478 1.00 53.56 107 TRP A C 1
ATOM 902 O O . TRP A 1 107 ? -3.313 9.011 -16.295 1.00 53.56 107 TRP A O 1
ATOM 912 N N . PHE A 1 108 ? -4.491 7.110 -16.186 1.00 52.97 108 PHE A N 1
ATOM 913 C CA . PHE A 1 108 ? -5.667 7.747 -15.593 1.00 52.97 108 PHE A CA 1
ATOM 914 C C . PHE A 1 108 ? -5.411 8.279 -14.180 1.00 52.97 108 PHE A C 1
ATOM 916 O O . PHE A 1 108 ? -5.927 9.345 -13.845 1.00 52.97 108 PHE A O 1
ATOM 923 N N . CYS A 1 109 ? -4.558 7.623 -13.389 1.00 53.12 109 CYS A N 1
ATOM 924 C CA . CYS A 1 109 ? -4.169 8.105 -12.064 1.00 53.12 109 CYS A CA 1
ATOM 925 C C . CYS A 1 109 ? -3.329 9.392 -12.136 1.00 53.12 109 CYS A C 1
ATOM 927 O O . CYS A 1 109 ? -3.335 10.167 -11.183 1.00 53.12 109 CYS A O 1
ATOM 929 N N . LEU A 1 110 ? -2.658 9.657 -13.266 1.00 48.75 110 LEU A N 1
ATOM 930 C CA . LEU A 1 110 ? -1.841 10.857 -13.491 1.00 48.75 110 LEU A CA 1
ATOM 931 C C . LEU A 1 110 ? -2.657 12.081 -13.940 1.00 48.75 110 LEU A C 1
ATOM 933 O O . LEU A 1 110 ? -2.321 13.202 -13.564 1.00 48.75 110 LEU A O 1
ATOM 937 N N . ASN A 1 111 ? -3.749 11.893 -14.690 1.00 41.19 111 ASN A N 1
ATOM 938 C CA . ASN A 1 111 ? -4.586 13.005 -15.177 1.00 41.19 111 ASN A CA 1
ATOM 939 C C . ASN A 1 111 ? -5.390 13.714 -14.075 1.00 41.19 111 ASN A C 1
ATOM 941 O O . ASN A 1 111 ? -5.886 14.818 -14.297 1.00 41.19 111 ASN A O 1
ATOM 945 N N . CYS A 1 112 ? -5.512 13.108 -12.893 1.00 46.25 112 CYS A N 1
ATOM 946 C CA . CYS A 1 112 ? -6.157 13.726 -11.734 1.00 46.25 112 CYS A CA 1
ATOM 947 C C . CYS A 1 112 ? -5.260 14.747 -11.010 1.00 46.25 112 CYS A C 1
ATOM 949 O O . CYS A 1 112 ? -5.740 15.437 -10.113 1.00 46.25 112 CYS A O 1
ATOM 951 N N . ILE A 1 113 ? -3.979 14.867 -11.382 1.00 51.12 113 ILE A N 1
ATOM 952 C CA . ILE A 1 113 ? -3.064 15.862 -10.814 1.00 51.12 113 ILE A CA 1
ATOM 953 C C . ILE A 1 113 ? -2.934 17.041 -11.780 1.00 51.12 113 ILE A C 1
ATOM 955 O O . ILE A 1 113 ? -2.511 16.893 -12.925 1.00 51.12 113 ILE A O 1
ATOM 959 N N . GLU A 1 114 ? -3.254 18.243 -11.300 1.00 48.91 114 GLU A N 1
ATOM 960 C CA . GLU A 1 114 ? -3.123 19.496 -12.044 1.00 48.91 114 GLU A CA 1
ATOM 961 C C . GLU A 1 114 ? -1.678 19.765 -12.527 1.00 48.91 114 GLU A C 1
ATOM 963 O O . GLU A 1 114 ? -0.839 20.341 -11.838 1.00 48.91 114 GLU A O 1
ATOM 968 N N . ASN A 1 115 ? -1.412 19.355 -13.768 1.00 49.72 115 ASN A N 1
ATOM 969 C CA . ASN A 1 115 ? -0.767 20.063 -14.887 1.00 49.72 115 ASN A CA 1
ATOM 970 C C . ASN A 1 115 ? 0.556 20.851 -14.733 1.00 49.72 115 ASN A C 1
ATOM 972 O O . ASN A 1 115 ? 1.018 21.396 -15.735 1.00 49.72 115 ASN A O 1
ATOM 976 N N . LYS A 1 116 ? 1.232 20.903 -13.579 1.00 52.03 116 LYS A N 1
ATOM 977 C CA . LYS A 1 116 ? 2.593 21.490 -13.500 1.00 52.03 116 LYS A CA 1
ATOM 978 C C . LYS A 1 116 ? 3.720 20.465 -13.638 1.00 52.03 116 LYS A C 1
ATOM 980 O O . LYS A 1 116 ? 4.740 20.790 -14.237 1.00 52.03 116 LYS A O 1
ATOM 985 N N . ASP A 1 117 ? 3.493 19.223 -13.212 1.00 53.94 117 ASP A N 1
ATOM 986 C CA . ASP A 1 117 ? 4.491 18.142 -13.285 1.00 53.94 117 ASP A CA 1
ATOM 987 C C . ASP A 1 117 ? 4.269 17.184 -14.483 1.00 53.94 117 ASP A C 1
ATOM 989 O O . ASP A 1 117 ? 5.095 16.316 -14.761 1.00 53.94 117 ASP A O 1
ATOM 993 N N . ALA A 1 118 ? 3.203 17.376 -15.274 1.00 50.78 118 ALA A N 1
ATOM 994 C CA . ALA A 1 118 ? 2.848 16.526 -16.422 1.00 50.78 118 ALA A CA 1
ATOM 995 C C . ALA A 1 118 ? 3.938 16.455 -17.519 1.00 50.78 118 ALA A C 1
ATOM 997 O O . ALA A 1 118 ? 4.074 15.448 -18.213 1.00 50.78 118 ALA A O 1
ATOM 998 N N . ALA A 1 119 ? 4.771 17.494 -17.655 1.00 51.25 119 ALA A N 1
ATOM 999 C CA . ALA A 1 119 ? 5.894 17.499 -18.595 1.00 51.25 119 ALA A CA 1
ATOM 1000 C C . ALA A 1 119 ? 7.046 16.558 -18.179 1.00 51.25 119 ALA A C 1
ATOM 1002 O O . ALA A 1 119 ? 7.747 16.041 -19.049 1.00 51.25 119 ALA A O 1
ATOM 1003 N N . LEU A 1 120 ? 7.225 16.303 -16.875 1.00 52.53 120 LEU A N 1
ATOM 1004 C CA . LEU A 1 120 ? 8.140 15.273 -16.364 1.00 52.53 120 LEU A CA 1
ATOM 1005 C C . LEU A 1 120 ? 7.566 13.871 -16.609 1.00 52.53 120 LEU A C 1
ATOM 1007 O O . LEU A 1 120 ? 8.308 12.962 -16.970 1.00 52.53 120 LEU A O 1
ATOM 1011 N N . PHE A 1 121 ? 6.243 13.713 -16.522 1.00 53.19 121 PHE A N 1
ATOM 1012 C CA . PHE A 1 121 ? 5.561 12.443 -16.786 1.00 53.19 121 PHE A CA 1
ATOM 1013 C C . PHE A 1 121 ? 5.455 12.072 -18.267 1.00 53.19 121 PHE A C 1
ATOM 1015 O O . PHE A 1 121 ? 5.484 10.891 -18.577 1.00 53.19 121 PHE A O 1
ATOM 1022 N N . ASN A 1 122 ? 5.476 13.029 -19.199 1.00 49.47 122 ASN A N 1
ATOM 1023 C CA . ASN A 1 122 ? 5.674 12.715 -20.623 1.00 49.47 122 ASN A CA 1
ATOM 1024 C C . ASN A 1 122 ? 7.032 12.032 -20.908 1.00 49.47 122 ASN A C 1
ATOM 1026 O O . ASN A 1 122 ? 7.209 11.460 -21.982 1.00 49.47 122 ASN A O 1
ATOM 1030 N N . LYS A 1 123 ? 7.994 12.082 -19.969 1.00 50.53 123 LYS A N 1
ATOM 1031 C CA . LYS A 1 123 ? 9.221 11.264 -20.005 1.00 50.53 123 LYS A CA 1
ATOM 1032 C C . LYS A 1 123 ? 9.094 9.938 -19.249 1.00 50.53 123 LYS A C 1
ATOM 1034 O O . LYS A 1 123 ? 9.887 9.037 -19.516 1.00 50.53 123 LYS A O 1
ATOM 1039 N N . ALA A 1 124 ? 8.133 9.800 -18.332 1.00 52.53 124 ALA A N 1
ATOM 1040 C CA . ALA A 1 124 ? 7.819 8.522 -17.711 1.00 52.53 124 ALA A CA 1
ATOM 1041 C C . ALA A 1 124 ? 7.163 7.636 -18.776 1.00 52.53 124 ALA A C 1
ATOM 1043 O O . ALA A 1 124 ? 6.129 7.957 -19.352 1.00 52.53 124 ALA A O 1
ATOM 1044 N N . ASN A 1 125 ? 7.858 6.558 -19.107 1.00 56.75 125 ASN A N 1
ATOM 1045 C CA . ASN A 1 125 ? 7.560 5.653 -20.206 1.00 56.75 125 ASN A CA 1
ATOM 1046 C C . ASN A 1 125 ? 6.051 5.289 -20.232 1.00 56.75 125 ASN A C 1
ATOM 1048 O O . ASN A 1 125 ? 5.560 4.785 -19.224 1.00 56.75 125 ASN A O 1
ATOM 1052 N N . PRO A 1 126 ? 5.301 5.444 -21.345 1.00 57.47 126 PRO A N 1
ATOM 1053 C CA . PRO A 1 126 ? 3.878 5.053 -21.433 1.00 57.47 126 PRO A CA 1
ATOM 1054 C C . PRO A 1 126 ? 3.623 3.547 -21.200 1.00 57.47 126 PRO A C 1
ATOM 1056 O O . PRO A 1 126 ? 2.497 3.070 -21.301 1.00 57.47 126 PRO A O 1
ATOM 1059 N N . ASN A 1 127 ? 4.680 2.794 -20.898 1.00 67.38 127 ASN A N 1
ATOM 1060 C CA . ASN A 1 127 ? 4.693 1.366 -20.641 1.00 67.38 127 ASN A CA 1
ATOM 1061 C C . ASN A 1 127 ? 4.937 1.011 -19.166 1.00 67.38 127 ASN A C 1
ATOM 1063 O O . ASN A 1 127 ? 5.158 -0.166 -18.883 1.00 67.38 127 ASN A O 1
ATOM 1067 N N . LEU A 1 128 ? 4.939 1.976 -18.234 1.00 80.69 128 LEU A N 1
ATOM 1068 C CA . LEU A 1 128 ? 5.027 1.637 -16.812 1.00 80.69 128 LEU A CA 1
ATOM 1069 C C . LEU A 1 128 ? 3.819 0.779 -16.421 1.00 80.69 128 LEU A C 1
ATOM 1071 O O . LEU A 1 128 ? 2.668 1.178 -16.582 1.00 80.69 128 LEU A O 1
ATOM 1075 N N . LYS A 1 129 ? 4.093 -0.428 -15.934 1.00 86.38 129 LYS A N 1
ATOM 1076 C CA . LYS A 1 129 ? 3.087 -1.380 -15.470 1.00 86.38 129 LYS A CA 1
ATOM 1077 C C . LYS A 1 129 ? 3.572 -2.028 -14.190 1.00 86.38 129 LYS A C 1
ATOM 1079 O O . LYS A 1 129 ? 4.771 -2.249 -14.016 1.00 86.38 129 LYS A O 1
ATOM 1084 N N . LEU A 1 130 ? 2.613 -2.307 -13.317 1.00 88.25 130 LEU A N 1
ATOM 1085 C CA . LEU A 1 130 ? 2.846 -3.080 -12.110 1.00 88.25 130 LEU A CA 1
ATOM 1086 C C . LEU A 1 130 ? 3.099 -4.521 -12.552 1.00 88.25 130 LEU A C 1
ATOM 1088 O O . LEU A 1 130 ? 2.300 -5.063 -13.322 1.00 88.25 130 LEU A O 1
ATOM 1092 N N . ASP A 1 131 ? 4.216 -5.106 -12.132 1.00 92.06 131 ASP A N 1
ATOM 1093 C CA . ASP A 1 131 ? 4.498 -6.503 -12.434 1.00 92.06 131 ASP A CA 1
ATOM 1094 C C . ASP A 1 131 ? 3.486 -7.401 -11.709 1.00 92.06 131 ASP A C 1
ATOM 1096 O O . ASP A 1 131 ? 3.229 -7.250 -10.513 1.00 92.06 131 ASP A O 1
ATOM 1100 N N . GLN A 1 132 ? 2.870 -8.327 -12.444 1.00 92.44 132 GLN A N 1
ATOM 1101 C CA . GLN A 1 132 ? 1.801 -9.150 -11.882 1.00 92.44 132 GLN A CA 1
ATOM 1102 C C . GLN A 1 132 ? 2.335 -10.129 -10.834 1.00 92.44 132 GLN A C 1
ATOM 1104 O O . GLN A 1 132 ? 1.678 -10.362 -9.824 1.00 92.44 132 GLN A O 1
ATOM 1109 N N . TYR A 1 133 ? 3.535 -10.675 -11.037 1.00 94.25 133 TYR A N 1
ATOM 1110 C CA . TYR A 1 133 ? 4.126 -11.620 -10.098 1.00 94.25 133 TYR A CA 1
ATOM 1111 C C . TYR A 1 133 ? 4.527 -10.924 -8.788 1.00 94.25 133 TYR A C 1
ATOM 1113 O O . TYR A 1 133 ? 4.221 -11.424 -7.702 1.00 94.25 133 TYR A O 1
ATOM 1121 N N . SER A 1 134 ? 5.143 -9.741 -8.871 1.00 94.44 134 SER A N 1
ATOM 1122 C CA . SER A 1 134 ? 5.471 -8.910 -7.705 1.00 94.44 134 SER A CA 1
ATOM 1123 C C . SER A 1 134 ? 4.205 -8.516 -6.926 1.00 94.44 134 SER A C 1
ATOM 1125 O O . SER A 1 134 ? 4.175 -8.607 -5.690 1.00 94.44 134 SER A O 1
ATOM 1127 N N . LYS A 1 135 ? 3.127 -8.171 -7.647 1.00 94.88 135 LYS A N 1
ATOM 1128 C CA . LYS A 1 135 ? 1.811 -7.864 -7.080 1.00 94.88 135 LYS A CA 1
ATOM 1129 C C . LYS A 1 135 ? 1.231 -9.060 -6.334 1.00 94.88 135 LYS A C 1
ATOM 1131 O O . LYS A 1 135 ? 0.893 -8.917 -5.161 1.00 94.88 135 LYS A O 1
ATOM 1136 N N . ASP A 1 136 ? 1.165 -10.230 -6.962 1.00 96.00 136 ASP A N 1
ATOM 1137 C CA . ASP A 1 136 ? 0.583 -11.437 -6.361 1.00 96.00 136 ASP A CA 1
ATOM 1138 C C . ASP A 1 136 ? 1.348 -11.863 -5.099 1.00 96.00 136 ASP A C 1
ATOM 1140 O O . ASP A 1 136 ? 0.751 -12.169 -4.063 1.00 96.00 136 ASP A O 1
ATOM 1144 N N . LEU A 1 137 ? 2.686 -11.815 -5.132 1.00 95.94 137 LEU A N 1
ATOM 1145 C CA . LEU A 1 137 ? 3.511 -12.074 -3.949 1.00 95.94 137 LEU A CA 1
ATOM 1146 C C . LEU A 1 137 ? 3.227 -11.090 -2.813 1.00 95.94 137 LEU A C 1
ATOM 1148 O O . LEU A 1 137 ? 3.241 -11.475 -1.641 1.00 95.94 137 LEU A O 1
ATOM 1152 N N . THR A 1 138 ? 2.991 -9.823 -3.140 1.00 97.25 138 THR A N 1
ATOM 1153 C CA . THR A 1 138 ? 2.712 -8.795 -2.135 1.00 97.25 138 THR A CA 1
ATOM 1154 C C . THR A 1 138 ? 1.307 -8.935 -1.567 1.00 97.25 138 THR A C 1
ATOM 1156 O O . THR A 1 138 ? 1.146 -8.885 -0.349 1.00 97.25 138 THR A O 1
ATOM 1159 N N . LEU A 1 139 ? 0.304 -9.216 -2.401 1.00 97.50 139 LEU A N 1
ATOM 1160 C CA . LEU A 1 139 ? -1.070 -9.456 -1.958 1.00 97.50 139 LEU A CA 1
ATOM 1161 C C . LEU A 1 139 ? -1.162 -10.654 -1.007 1.00 97.50 139 LEU A C 1
ATOM 1163 O O . LEU A 1 139 ? -1.814 -10.547 0.026 1.00 97.50 139 LEU A O 1
ATOM 1167 N N . ASN A 1 140 ? -0.414 -11.731 -1.262 1.00 97.06 140 ASN A N 1
ATOM 1168 C CA . ASN A 1 140 ? -0.310 -12.866 -0.337 1.00 97.06 140 ASN A CA 1
ATOM 1169 C C . ASN A 1 140 ? 0.248 -12.465 1.041 1.00 97.06 140 ASN A C 1
ATOM 1171 O O . ASN A 1 140 ? -0.240 -12.919 2.082 1.00 97.06 140 ASN A O 1
ATOM 1175 N N . LYS A 1 141 ? 1.260 -11.585 1.078 1.00 97.50 141 LYS A N 1
ATOM 1176 C CA . LYS A 1 141 ? 1.808 -11.052 2.338 1.00 97.50 141 LYS A CA 1
ATOM 1177 C C . LYS A 1 141 ? 0.800 -10.155 3.052 1.00 97.50 141 LYS A C 1
ATOM 1179 O O . LYS A 1 141 ? 0.687 -10.237 4.274 1.00 97.50 141 LYS A O 1
ATOM 1184 N N . ILE A 1 142 ? 0.069 -9.322 2.311 1.00 98.06 142 ILE A N 1
ATOM 1185 C CA . ILE A 1 142 ? -0.976 -8.446 2.857 1.00 98.06 142 ILE A CA 1
ATOM 1186 C C . ILE A 1 142 ? -2.121 -9.283 3.436 1.00 98.06 142 ILE A C 1
ATOM 1188 O O . ILE A 1 142 ? -2.535 -9.039 4.567 1.00 98.06 142 ILE A O 1
ATOM 1192 N N . ALA A 1 143 ? -2.588 -10.303 2.717 1.00 97.00 143 ALA A N 1
ATOM 1193 C CA . ALA A 1 143 ? -3.620 -11.219 3.192 1.00 97.00 143 ALA A CA 1
ATOM 1194 C C . ALA A 1 143 ? -3.189 -11.934 4.478 1.00 97.00 143 ALA A C 1
ATOM 1196 O O . ALA A 1 143 ? -3.916 -11.917 5.472 1.00 97.00 143 ALA A O 1
ATOM 1197 N N . SER A 1 144 ? -1.954 -12.448 4.501 1.00 97.19 144 SER A N 1
ATOM 1198 C CA . SER A 1 144 ? -1.364 -13.055 5.699 1.00 97.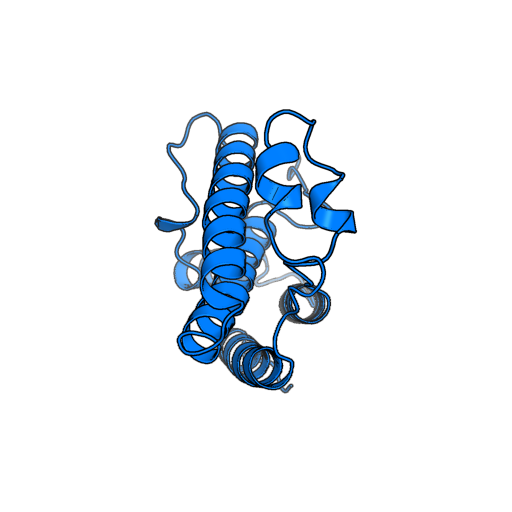19 144 SER A CA 1
ATOM 1199 C C . SER A 1 144 ? -1.302 -12.067 6.869 1.00 97.19 144 SER A C 1
ATOM 1201 O O . SER A 1 144 ? -1.642 -12.421 7.992 1.00 97.19 144 SER A O 1
ATOM 1203 N N . PHE A 1 145 ? -0.909 -10.814 6.618 1.00 97.38 145 PHE A N 1
ATOM 1204 C CA . PHE A 1 145 ? -0.875 -9.757 7.632 1.00 97.38 145 PHE A CA 1
ATOM 1205 C C . PHE A 1 145 ? -2.267 -9.442 8.199 1.00 97.38 145 PHE A C 1
ATOM 1207 O O . PHE A 1 145 ? -2.406 -9.236 9.403 1.00 97.38 145 PHE A O 1
ATOM 1214 N N . LEU A 1 146 ? -3.298 -9.440 7.353 1.00 94.81 146 LEU A N 1
ATOM 1215 C CA . LEU A 1 146 ? -4.679 -9.198 7.764 1.00 94.81 146 LEU A CA 1
ATOM 1216 C C . LEU A 1 146 ? -5.339 -10.436 8.404 1.00 94.81 146 LEU A C 1
ATOM 1218 O O . LEU A 1 146 ? -6.415 -10.308 8.987 1.00 94.81 146 LEU A O 1
ATOM 1222 N N . ASN A 1 147 ? -4.700 -11.610 8.381 1.00 93.25 147 ASN A N 1
ATOM 1223 C CA . ASN A 1 147 ? -5.296 -12.902 8.745 1.00 93.25 147 ASN A CA 1
ATOM 1224 C C . ASN A 1 147 ? -6.504 -13.266 7.857 1.00 93.25 147 ASN A C 1
ATOM 1226 O O . ASN A 1 147 ? -7.573 -13.616 8.357 1.00 93.25 147 ASN A O 1
ATOM 1230 N N . ILE A 1 148 ? -6.332 -13.149 6.539 1.00 91.31 148 ILE A N 1
ATOM 1231 C CA . ILE A 1 148 ? -7.295 -13.560 5.510 1.00 91.31 148 ILE A CA 1
ATOM 1232 C C . ILE A 1 148 ? -6.709 -14.720 4.694 1.00 91.31 148 ILE A C 1
ATOM 1234 O O . ILE A 1 148 ? -5.525 -14.701 4.361 1.00 91.31 148 ILE A O 1
ATOM 1238 N N . GLU A 1 149 ? -7.545 -15.699 4.339 1.00 84.88 149 GLU A N 1
ATOM 1239 C CA . GLU A 1 149 ? -7.225 -16.692 3.306 1.00 84.88 149 GLU A CA 1
ATOM 1240 C C . GLU A 1 149 ? -7.380 -16.051 1.914 1.00 84.88 149 GLU A C 1
ATOM 1242 O O . GLU A 1 149 ? -8.455 -15.536 1.593 1.00 84.88 149 GLU A O 1
ATOM 1247 N N . TYR A 1 150 ? -6.307 -16.045 1.116 1.00 70.69 150 TYR A N 1
ATOM 1248 C CA . TYR A 1 150 ? -6.231 -15.431 -0.218 1.00 70.69 150 TYR A CA 1
ATOM 1249 C C . TYR A 1 150 ? -5.619 -16.402 -1.226 1.00 70.69 150 TYR A C 1
ATOM 1251 O O . TYR A 1 150 ? -4.639 -17.086 -0.846 1.00 70.69 150 TYR A O 1
#

Organism: Bacteroides uniformis (NCBI:txid820)

pLDDT: mean 81.61, std 17.28, range [29.72, 98.06]

Foldseek 3Di:
DDDQDDDPNHGPLLVLLLLLLLLLLLVLQLVVCVVPPQNVLSVVLSVVVQVVVQVVVCVVPVPDNDGNVPDDNVVSLVVVCVVCVPPPDPSLVVSLVVLVVDWSPDPVVVVVDPDPCVVVCVPNDNPDGRDPVSSVVSSVVSCVVSVHDD